Protein 5JDK (pdb70)

InterPro domains:
  IPR048592 Switch activating protein 1, N-terminal domain [PF21438] (33-134)

Organism: Schizosaccharomyces pombe (strain 972 / ATCC 24843) (NCBI:txid284812)

Solvent-accessible surface area: 7375 Å² total; per-residue (Å²): 71,57,81,110,52,61,10,54,4,0,118,22,0,16,184,30,42,134,86,6,78,53,193,106,41,59,123,8,12,45,80,0,12,158,33,0,105,101,100,59,63,9,66,143,34,96,62,82,41,4,85,87,47,5,98,54,8,25,164,64,14,76,82,83,43,78,140,160,124,143,84,91,203,52,66,102,85,37,71,56,20,35,93,12,2,77,48,1,79,58,32,57,42,65,26,122,100,134,116,117,133,170,106,199

Radius of gyration: 14.6 Å; Cα contacts (8 Å, |Δi|>4): 64; chains: 1; bounding box: 43×29×37 Å

GO terms:
  GO:1902985 mitotic pre-replicative complex assembly (P, IMP)
  GO:0000785 chromatin (C, IDA)
  GO:0003677 DNA binding (F, IDA)
  GO:0008301 DNA binding, bending (F, IDA)
  GO:0043110 rDNA spacer replication fork barrier binding (F, IDA)
  GO:0043565 sequence-specific DNA binding (F, IDA)
  GO:0031582 replication fork arrest at rDNA repeats (P, IDA)
  GO:0071170 site-specific DNA replication termination (P, IDA)
  GO:1990837 sequence-specific double-stranded DNA binding (F, IDA)
  GO:0005634 nucleus (C, HDA)
  GO:0031582 replication fork arrest at rDNA repeats (P, IMP)
  GO:0007534 gene conversion at mating-type locus (P, IMP)
  GO:0005515 protein binding (F, IPI)

Secondary structure (DSSP, 8-state):
--HHHHHHHHHHHHHTGGG--TT-HHHHHHHHHHHHHHHH-PPP--HHHHHHHHHHHHHHHHHHHHH--TT----HHHHHHHHHHHHHHHHHHHHHHHHHTT--

Structure (mmCIF, N/CA/C/O backbone):
data_5JDK
#
_entry.id   5JDK
#
_cell.length_a   36.840
_cell.length_b   40.880
_cell.length_c   70.140
_cell.angle_alpha   90.00
_cell.angle_beta   90.00
_cell.angle_gamma   90.00
#
_symmetry.space_group_name_H-M   'P 21 21 21'
#
loop_
_entity.id
_entity.type
_entity.pdbx_description
1 polymer 'Switch-activating protein 1'
2 non-polymer GLYCEROL
3 water water
#
loop_
_atom_site.group_PDB
_atom_site.id
_atom_site.type_symbol
_atom_site.label_atom_id
_atom_site.label_alt_id
_atom_site.label_comp_id
_atom_site.label_asym_id
_atom_site.label_entity_id
_atom_site.label_seq_id
_atom_site.pdbx_PDB_ins_code
_atom_site.Cartn_x
_atom_site.Cartn_y
_atom_site.Cartn_z
_atom_site.occupancy
_atom_site.B_iso_or_equiv
_atom_site.auth_seq_id
_atom_site.auth_comp_id
_atom_site.auth_asym_id
_atom_site.auth_atom_id
_atom_site.pdbx_PDB_model_num
ATOM 1 N N . LEU A 1 32 ? -33.582 0.755 86.478 1.00 22.17 32 LEU A N 1
ATOM 2 C CA . LEU A 1 32 ? -33.553 1.974 85.683 1.00 18.71 32 LEU A CA 1
ATOM 3 C C . LEU A 1 32 ? -34.548 1.876 84.547 1.00 16.39 32 LEU A C 1
ATOM 4 O O . LEU A 1 32 ? -34.695 0.823 83.924 1.00 16.39 32 LEU A O 1
ATOM 20 N N . SER A 1 33 ? -35.227 2.980 84.274 1.00 14.99 33 SER A N 1
ATOM 21 C CA . SER A 1 33 ? -36.037 3.067 83.077 1.00 13.91 33 SER A CA 1
ATOM 22 C C . SER A 1 33 ? -35.131 3.149 81.859 1.00 10.53 33 SER A C 1
ATOM 23 O O . SER A 1 33 ? -33.933 3.418 81.962 1.00 10.57 33 SER A O 1
ATOM 31 N N . LEU A 1 34 ? -35.715 2.906 80.689 1.00 12.11 34 LEU A N 1
ATOM 32 C CA . LEU A 1 34 ? -34.950 3.028 79.457 1.00 11.89 34 LEU A CA 1
ATOM 33 C C . LEU A 1 34 ? -34.388 4.435 79.326 1.00 10.47 34 LEU A C 1
ATOM 34 O O . LEU A 1 34 ? -33.231 4.623 78.930 1.00 11.09 34 LEU A O 1
ATOM 50 N N . GLU A 1 35 ? -35.193 5.438 79.676 1.00 12.09 35 GLU A N 1
ATOM 51 C CA . GLU A 1 35 ? -34.728 6.816 79.606 1.00 11.56 35 GLU A CA 1
ATOM 52 C C . GLU A 1 35 ? -33.534 7.031 80.525 1.00 9.64 35 GLU A C 1
ATOM 53 O O . GLU A 1 35 ? -32.570 7.701 80.146 1.00 10.47 35 GLU A O 1
ATOM 65 N N . GLU A 1 36 ? -33.563 6.457 81.727 1.00 10.65 36 GLU A N 1
ATOM 66 C CA . GLU A 1 36 ? -32.438 6.597 82.647 1.00 10.39 36 GLU A CA 1
ATOM 67 C C . GLU A 1 36 ? -31.206 5.859 82.140 1.00 8.51 36 GLU A C 1
ATOM 68 O O . GLU A 1 36 ? -30.080 6.341 82.307 1.00 8.93 36 GLU A O 1
A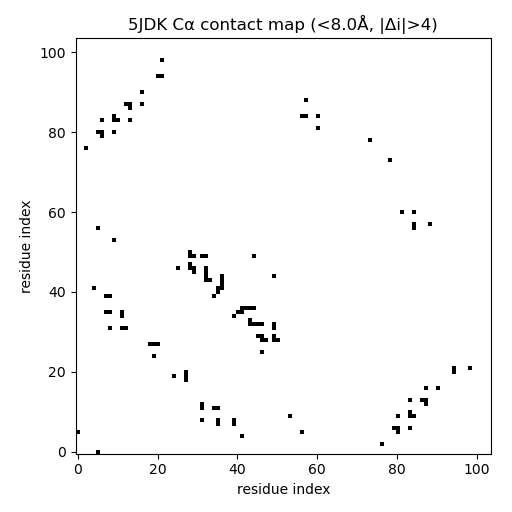TOM 80 N N . LYS A 1 37 ? -31.393 4.687 81.531 1.00 8.66 37 LYS A N 1
ATOM 81 C CA . LYS A 1 37 ? -30.259 3.954 80.977 1.00 7.70 37 LYS A CA 1
ATOM 82 C C . LYS A 1 37 ? -29.581 4.759 79.889 1.00 7.85 37 LYS A C 1
ATOM 83 O O . LYS A 1 37 ? -28.348 4.801 79.809 1.00 7.89 37 LYS A O 1
ATOM 102 N N . ILE A 1 38 ? -30.378 5.395 79.031 1.00 8.68 38 ILE A N 1
ATOM 103 C CA . ILE A 1 38 ? -29.824 6.241 77.986 1.00 9.01 38 ILE A CA 1
ATOM 104 C C . ILE A 1 38 ? -29.105 7.451 78.580 1.00 8.24 38 ILE A C 1
ATOM 105 O O . ILE A 1 38 ? -28.000 7.792 78.155 1.00 9.04 38 ILE A O 1
ATOM 121 N N . LYS A 1 39 ? -29.701 8.122 79.571 1.00 8.41 39 LYS A N 1
ATOM 122 C CA . LYS A 1 39 ? -28.993 9.235 80.203 1.00 8.89 39 LYS A CA 1
ATOM 123 C C . LYS A 1 39 ? -27.658 8.786 80.795 1.00 8.35 39 LYS A C 1
ATOM 124 O O . LYS A 1 39 ? -26.628 9.475 80.648 1.00 8.80 39 LYS A O 1
ATOM 143 N N . LEU A 1 40 ? -27.661 7.636 81.475 1.00 7.55 40 LEU A N 1
ATOM 144 C CA . LEU A 1 40 ? -26.449 7.112 82.087 1.00 7.27 40 LEU A CA 1
ATOM 145 C C . LEU A 1 40 ? -25.394 6.806 81.033 1.00 7.21 40 LEU A C 1
ATOM 146 O O . LEU A 1 40 ? -24.227 7.211 81.170 1.00 7.38 40 LEU A O 1
ATOM 162 N N . MET A 1 41 ? -25.774 6.078 79.971 1.00 6.90 41 MET A N 1
ATOM 163 C CA . MET A 1 41 ? -24.788 5.721 78.958 1.00 6.52 41 MET A CA 1
ATOM 164 C C . MET A 1 41 ? -24.325 6.922 78.144 1.00 6.75 41 MET A C 1
ATOM 165 O O . MET A 1 41 ? -23.177 6.941 77.695 1.00 7.02 41 MET A O 1
ATOM 179 N N . ARG A 1 42 ? -25.175 7.932 77.957 1.00 7.58 42 ARG A N 1
ATOM 180 C CA . ARG A 1 42 ? -24.701 9.170 77.354 1.00 7.28 42 ARG A CA 1
ATOM 181 C C . ARG A 1 42 ? -23.560 9.756 78.169 1.00 7.60 42 ARG A C 1
ATOM 182 O O . ARG A 1 42 ? -22.561 10.216 77.608 1.00 8.12 42 ARG A O 1
ATOM 203 N N . LEU A 1 43 ? -23.700 9.768 79.500 1.00 7.47 43 LEU A N 1
ATOM 204 C CA . LEU A 1 43 ? -22.624 10.288 80.347 1.00 7.71 43 LEU A CA 1
ATOM 205 C C . LEU A 1 43 ? -21.373 9.425 80.278 1.00 6.98 43 LEU A C 1
ATOM 206 O O . LEU A 1 43 ? -20.254 9.943 80.197 1.00 7.32 43 LEU A O 1
ATOM 222 N N . VAL A 1 44 ? -21.541 8.107 80.346 1.00 6.56 44 VAL A N 1
ATOM 223 C CA . VAL A 1 44 ? -20.400 7.201 80.254 1.00 6.18 44 VAL A CA 1
ATOM 224 C C . VAL A 1 44 ? -19.620 7.460 78.969 1.00 6.02 44 VAL A C 1
ATOM 225 O O .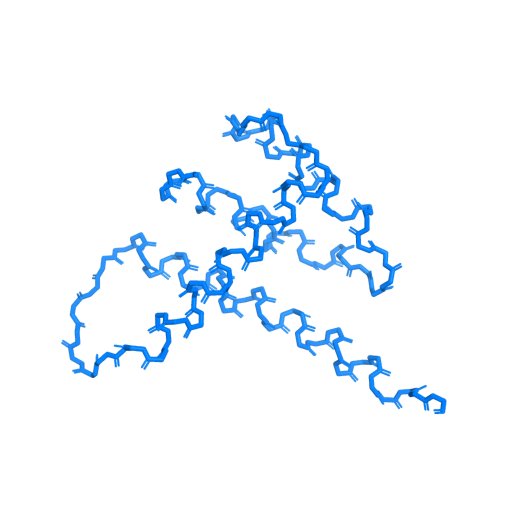 VAL A 1 44 ? -18.391 7.613 78.974 1.00 7.56 44 VAL A O 1
ATOM 238 N N . VAL A 1 45 ? -20.327 7.500 77.842 1.00 6.23 45 VAL A N 1
ATOM 239 C CA . VAL A 1 45 ? -19.667 7.689 76.555 1.00 6.49 45 VAL A CA 1
ATOM 240 C C . VAL A 1 45 ? -19.034 9.074 76.453 1.00 6.58 45 VAL A C 1
ATOM 241 O O . VAL A 1 45 ? -17.919 9.213 75.950 1.00 7.06 45 VAL A O 1
ATOM 254 N N . ARG A 1 46 ? -19.738 10.120 76.897 1.00 6.96 46 ARG A N 1
ATOM 255 C CA . ARG A 1 46 ? -19.176 11.468 76.831 1.00 6.80 46 ARG A CA 1
ATOM 256 C C . ARG A 1 46 ? -17.840 11.547 77.544 1.00 6.53 46 ARG A C 1
ATOM 257 O O . ARG A 1 46 ? -16.936 12.267 77.104 1.00 7.83 46 ARG A O 1
ATOM 278 N N . HIS A 1 47 ? -17.703 10.825 78.654 1.00 7.03 47 HIS A N 1
ATOM 279 C CA . HIS A 1 47 ? -16.507 10.854 79.481 1.00 6.75 47 HIS A CA 1
ATOM 280 C C . HIS A 1 47 ? -15.579 9.673 79.225 1.00 7.29 47 HIS A C 1
ATOM 281 O O . HIS A 1 47 ? -14.683 9.424 80.032 1.00 7.62 47 HIS A O 1
ATOM 295 N N . LYS A 1 48 ? -15.734 8.976 78.100 1.00 6.47 48 LYS A N 1
ATOM 296 C CA . LYS A 1 48 ? -15.069 7.687 77.928 1.00 7.15 48 LYS A CA 1
ATOM 297 C C . LYS A 1 48 ? -13.555 7.806 77.972 1.00 7.89 48 LYS A C 1
ATOM 298 O O . LYS A 1 48 ? -12.877 6.864 78.403 1.00 8.36 48 LYS A O 1
ATOM 317 N N . HIS A 1 49 ? -13.000 8.927 77.521 1.00 8.08 49 HIS A N 1
ATOM 318 C CA . HIS A 1 49 ? -11.553 9.085 77.510 1.00 9.25 49 HIS A CA 1
ATOM 319 C C . HIS A 1 49 ? -10.995 9.359 78.891 1.00 8.83 49 HIS A C 1
ATOM 320 O O . HIS A 1 49 ? -9.770 9.363 79.062 1.00 11.56 49 HIS A O 1
ATOM 333 N N . GLU A 1 50 ? -11.859 9.556 79.877 1.00 8.83 50 GLU A N 1
ATOM 334 C CA . GLU A 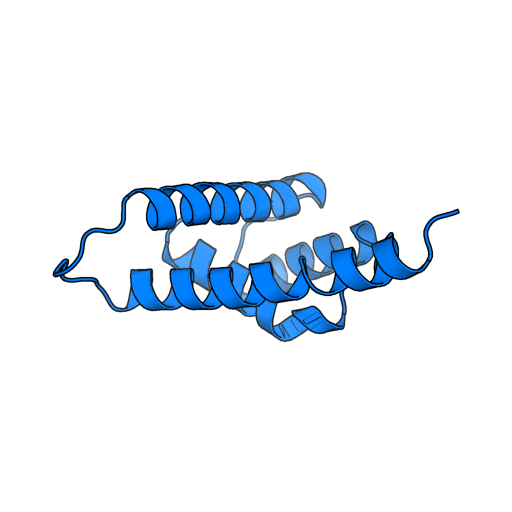1 50 ? -11.422 9.762 81.244 1.00 9.10 50 GLU A CA 1
ATOM 335 C C . GLU A 1 50 ? -11.188 8.465 81.996 1.00 9.67 50 GLU A C 1
ATOM 336 O O . GLU A 1 50 ? -10.510 8.499 83.025 1.00 12.64 50 GLU A O 1
ATOM 348 N N . LEU A 1 51 ? -11.686 7.327 81.504 1.00 8.30 51 LEU A N 1
ATOM 349 C CA . LEU A 1 51 ? -11.389 6.047 82.133 1.00 8.41 51 LEU A CA 1
ATOM 350 C C . LEU A 1 51 ? -9.937 5.669 81.854 1.00 9.11 51 LEU A C 1
ATOM 351 O O . LEU A 1 51 ? -9.494 5.632 80.698 1.00 11.06 51 LEU A O 1
ATOM 367 N N . VAL A 1 52 ? -9.189 5.426 82.921 1.00 9.49 52 VAL A N 1
ATOM 368 C CA . VAL A 1 52 ? -7.789 5.013 82.863 1.00 10.78 52 VAL A CA 1
ATOM 369 C C . VAL A 1 52 ? -7.715 3.580 83.370 1.00 9.60 52 VAL A C 1
ATOM 370 O O . VAL A 1 52 ? -8.306 3.256 84.402 1.00 8.76 52 VAL A O 1
ATOM 383 N N . ASP A 1 53 ? -6.986 2.725 82.658 1.00 9.32 53 ASP A N 1
ATOM 384 C CA . ASP A 1 53 ? -6.864 1.334 83.077 1.00 8.53 53 ASP A CA 1
ATOM 385 C C . ASP A 1 53 ? -6.358 1.262 84.513 1.00 8.76 53 ASP A C 1
ATOM 386 O O . ASP A 1 53 ? -5.419 1.966 84.893 1.00 9.24 53 ASP A O 1
ATOM 395 N N . ARG A 1 54 ? -6.983 0.430 85.337 1.00 8.29 54 ARG A N 1
ATOM 396 C CA . ARG A 1 54 ? -6.652 0.198 86.721 1.00 10.13 54 ARG A CA 1
ATOM 397 C C . ARG A 1 54 ? -7.021 1.372 87.633 1.00 10.16 54 ARG A C 1
ATOM 398 O O . ARG A 1 54 ? -6.585 1.398 88.766 1.00 13.04 54 ARG A O 1
ATOM 419 N N . LYS A 1 55 ? -7.815 2.306 87.103 1.00 9.52 55 LYS A N 1
ATOM 420 C CA . LYS A 1 55 ? -8.337 3.460 87.868 1.00 9.17 55 LYS A CA 1
ATOM 421 C C . LYS A 1 55 ? -9.870 3.549 87.693 1.00 8.61 55 LYS A C 1
ATOM 422 O O . LYS A 1 55 ? -10.469 4.628 87.494 1.00 9.89 55 LYS A O 1
ATOM 441 N N . THR A 1 56 ? -10.518 2.405 87.758 1.00 7.80 56 THR A N 1
ATOM 442 C CA . THR A 1 56 ? -11.931 2.354 87.572 1.00 6.73 56 THR A CA 1
ATOM 443 C C . THR A 1 56 ? -12.720 3.082 88.653 1.00 7.10 56 THR A C 1
ATOM 444 O O . THR A 1 56 ? -13.764 3.672 88.354 1.00 7.32 56 THR A O 1
ATOM 455 N N . SER A 1 57 ? -12.241 3.035 89.898 1.00 6.98 57 SER A N 1
ATOM 456 C CA . SER A 1 57 ? -13.006 3.613 91.001 1.00 7.15 57 SER A CA 1
ATOM 457 C C . SER A 1 57 ? -13.293 5.088 90.756 1.00 6.81 57 SER A C 1
ATOM 458 O O . SER A 1 57 ? -14.440 5.544 90.896 1.00 7.88 57 SER A O 1
ATOM 466 N N . GLU A 1 58 ? -12.267 5.851 90.377 1.00 7.32 58 GLU A N 1
ATOM 467 C CA . GLU A 1 58 ? -12.464 7.283 90.165 1.00 7.81 58 GLU A CA 1
ATOM 468 C C . GLU A 1 58 ? -13.493 7.533 89.070 1.00 6.18 58 GLU A C 1
ATOM 469 O O . GLU A 1 58 ? -14.290 8.485 89.145 1.00 7.25 58 GLU A O 1
ATOM 481 N N . PHE A 1 59 ? -13.471 6.700 88.029 1.00 6.58 59 PHE A N 1
ATOM 482 C CA . PHE A 1 59 ? -14.354 6.887 86.888 1.00 6.40 59 PHE A CA 1
ATOM 483 C C . PHE A 1 59 ? -15.802 6.599 87.261 1.00 5.52 59 PHE A C 1
ATOM 484 O O . PHE A 1 59 ? -16.686 7.440 87.043 1.00 6.01 59 PHE A O 1
ATOM 501 N N . TYR A 1 60 ? -16.075 5.410 87.814 1.00 5.90 60 TYR A N 1
ATOM 502 C CA . TYR A 1 60 ? -17.463 5.086 88.130 1.00 6.04 60 TYR A CA 1
ATOM 503 C C . TYR A 1 60 ? -18.006 5.974 89.239 1.00 5.73 60 TYR A C 1
ATOM 504 O O . TYR A 1 60 ? -19.214 6.262 89.263 1.00 5.91 60 TYR A O 1
ATOM 522 N N . ALA A 1 61 ? -17.145 6.423 90.153 1.00 5.62 61 ALA A N 1
ATOM 523 C CA . ALA A 1 61 ? -17.603 7.373 91.161 1.00 6.31 61 ALA A CA 1
ATOM 524 C C . ALA A 1 61 ? -18.051 8.674 90.513 1.00 5.45 61 ALA A C 1
ATOM 525 O O . ALA A 1 61 ? -19.086 9.251 90.890 1.00 6.48 61 ALA A O 1
ATOM 532 N N . LYS A 1 62 ? -17.261 9.180 89.552 1.00 5.66 62 LYS A N 1
ATOM 533 C CA . LYS A 1 62 ? -17.620 10.408 88.859 1.00 6.00 62 LYS A CA 1
ATOM 534 C C . LYS A 1 62 ? -18.918 10.251 88.081 1.00 5.55 62 LYS A C 1
ATOM 535 O O . LYS A 1 62 ? -19.777 11.145 88.107 1.00 6.25 62 LYS A O 1
ATOM 554 N N . ILE A 1 63 ? -19.074 9.134 87.370 1.00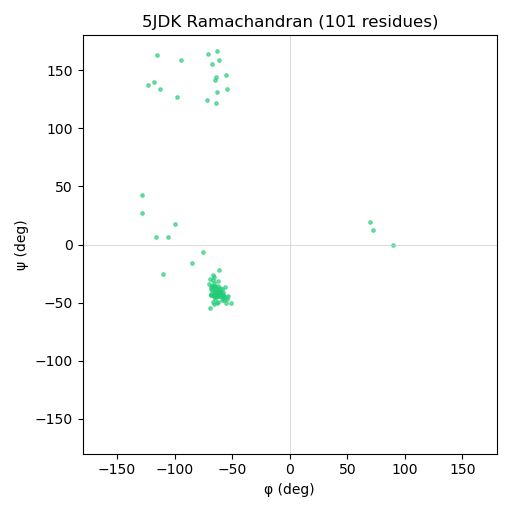 6.29 63 ILE A N 1
ATOM 555 C CA . ILE A 1 63 ? -20.306 8.911 86.622 1.00 5.80 63 ILE A CA 1
ATOM 556 C C . ILE A 1 63 ? -21.502 8.890 87.560 1.00 5.64 63 ILE A C 1
ATOM 557 O O . ILE A 1 63 ? -22.543 9.483 87.266 1.00 6.52 63 ILE A O 1
ATOM 573 N N . ALA A 1 64 ? -21.389 8.194 88.693 1.00 5.80 64 ALA A N 1
ATOM 574 C CA . ALA A 1 64 ? -22.505 8.164 89.629 1.00 6.31 64 ALA A CA 1
ATOM 575 C C . ALA A 1 64 ? -22.853 9.570 90.092 1.00 6.00 64 ALA A C 1
ATOM 576 O O . ALA A 1 64 ? -24.036 9.938 90.201 1.00 6.48 64 ALA A O 1
ATOM 583 N N . ARG A 1 65 ? -21.826 10.369 90.369 1.00 6.18 65 ARG A N 1
ATOM 584 C CA . ARG A 1 65 ? -22.054 11.723 90.860 1.00 6.83 65 ARG A CA 1
ATOM 585 C C . ARG A 1 65 ? -22.714 12.610 89.809 1.00 6.39 65 ARG A C 1
ATOM 586 O O . ARG A 1 65 ? -23.697 13.299 90.102 1.00 6.94 65 ARG A O 1
ATOM 607 N N . ILE A 1 66 ? -22.185 12.630 88.586 1.00 6.23 66 ILE A N 1
ATOM 608 C CA . ILE A 1 66 ? -22.777 13.479 87.554 1.00 6.69 66 ILE A CA 1
ATOM 609 C C . ILE A 1 66 ? -24.169 12.982 87.184 1.00 6.87 66 ILE A C 1
ATOM 610 O O . ILE A 1 66 ? -25.081 13.777 86.929 1.00 7.56 66 ILE A O 1
ATOM 626 N N . GLY A 1 67 ? -24.370 11.669 87.179 1.00 6.25 67 GLY A N 1
ATOM 627 C CA . GLY A 1 67 ? -25.691 11.142 86.893 1.00 7.57 67 GLY A CA 1
ATOM 628 C C . GLY A 1 67 ? -26.718 11.597 87.911 1.00 6.53 67 GLY A C 1
ATOM 629 O O . GLY A 1 67 ? -27.838 11.976 87.550 1.00 8.05 67 GLY A O 1
ATOM 633 N N . TYR A 1 68 ? -26.351 11.572 89.196 1.00 6.65 68 TYR A N 1
ATOM 634 C CA . TYR A 1 68 ? -27.225 12.107 90.236 1.00 6.86 68 TYR A CA 1
ATOM 635 C C . TYR A 1 68 ? -27.405 13.620 90.086 1.00 6.50 68 TYR A C 1
ATOM 636 O O . TYR A 1 68 ? -28.532 14.128 90.070 1.00 7.36 68 TYR A O 1
ATOM 654 N N . GLU A 1 69 ? -26.300 14.355 89.982 1.00 6.79 69 GLU A N 1
ATOM 655 C CA . GLU A 1 69 ? -26.363 15.811 90.050 1.00 7.66 69 GLU A CA 1
ATOM 656 C C . GLU A 1 69 ? -27.069 16.415 88.842 1.00 7.81 69 GLU A C 1
ATOM 657 O O . GLU A 1 69 ? -27.807 17.399 88.981 1.00 9.09 69 GLU A O 1
ATOM 669 N N . ASP A 1 70 ? -26.873 15.837 87.659 1.00 7.46 70 ASP A N 1
ATOM 670 C CA . ASP A 1 70 ? -27.343 16.429 86.409 1.00 8.48 70 ASP A CA 1
ATOM 671 C C . ASP A 1 70 ? -28.486 15.679 85.749 1.00 9.10 70 ASP A C 1
ATOM 672 O O . ASP A 1 70 ? -29.245 16.290 84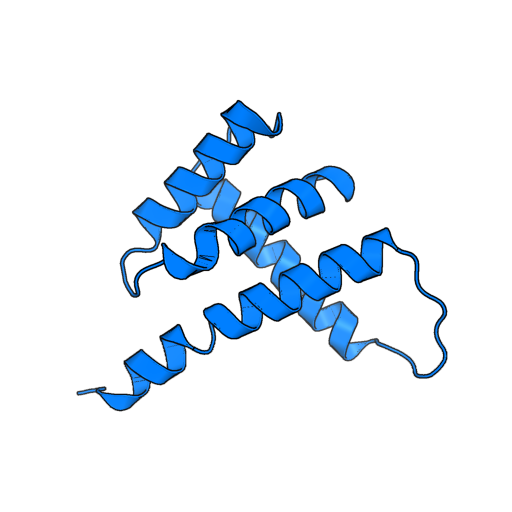.991 1.00 12.48 70 ASP A O 1
ATOM 681 N N . GLU A 1 71 ? -28.636 14.385 85.980 1.00 9.98 71 GLU A N 1
ATOM 682 C CA . GLU A 1 71 ? -29.661 13.634 85.263 1.00 11.01 71 GLU A CA 1
ATOM 683 C C . GLU A 1 71 ? -30.725 13.076 86.188 1.00 10.65 71 GLU A C 1
ATOM 684 O O . GLU A 1 71 ? -31.615 12.343 85.729 1.00 13.91 71 GLU A O 1
ATOM 696 N N . GLY A 1 72 ? -30.689 13.426 87.464 1.00 10.17 72 GLY A N 1
ATOM 697 C CA . GLY A 1 72 ? -31.747 12.990 88.343 1.00 11.66 72 GLY A CA 1
ATOM 698 C C . GLY A 1 72 ? -31.742 11.512 88.634 1.00 10.56 72 GLY A C 1
ATOM 699 O O . GLY A 1 72 ? -32.767 10.971 89.066 1.00 12.29 72 GLY A O 1
ATOM 703 N N . LEU A 1 73 ? -30.625 10.830 88.414 1.00 8.84 73 LEU A N 1
ATOM 704 C CA . LEU A 1 73 ? -30.550 9.448 88.847 1.00 9.77 73 LEU A CA 1
ATOM 705 C C . LEU A 1 73 ? -30.562 9.412 90.370 1.00 9.52 73 LEU A C 1
ATOM 706 O O . LEU A 1 73 ? -30.219 10.391 91.033 1.00 9.26 73 LEU A O 1
ATOM 722 N N . ALA A 1 74 ? -31.007 8.287 90.928 1.00 10.37 74 ALA A N 1
ATOM 723 C CA . ALA A 1 74 ? -30.903 8.083 92.365 1.00 10.53 74 ALA A CA 1
ATOM 724 C C . ALA A 1 74 ? -29.437 8.102 92.791 1.00 9.09 74 ALA A C 1
ATOM 725 O O . ALA A 1 74 ? -28.530 7.867 91.993 1.00 10.84 74 ALA A O 1
ATOM 732 N N . ILE A 1 75 ? -29.209 8.368 94.079 1.00 9.44 75 ILE A N 1
ATOM 733 C CA . ILE A 1 75 ? -27.872 8.223 94.634 1.00 10.16 75 ILE A CA 1
ATOM 734 C C . ILE A 1 75 ? -27.491 6.757 94.544 1.00 10.35 75 ILE A C 1
ATOM 735 O O . ILE A 1 75 ? -28.191 5.889 95.085 1.00 12.62 75 ILE A O 1
ATOM 751 N N . HIS A 1 76 ? -26.388 6.473 93.863 1.00 9.29 76 HIS A N 1
ATOM 752 C CA . HIS A 1 76 ? -25.836 5.136 93.751 1.00 9.14 76 HIS A CA 1
ATOM 753 C C . HIS A 1 76 ? -24.455 5.137 94.388 1.00 8.01 76 HIS A C 1
ATOM 754 O O . HIS A 1 76 ? -23.690 6.091 94.197 1.00 9.01 76 HIS A O 1
ATOM 768 N N . THR A 1 77 ? -24.117 4.073 95.118 1.00 7.51 77 THR A N 1
ATOM 769 C CA . THR A 1 77 ? -22.720 3.848 95.431 1.00 8.13 77 THR A CA 1
ATOM 770 C C . THR A 1 77 ? -21.936 3.617 94.136 1.00 7.38 77 THR A C 1
ATOM 771 O O . THR A 1 77 ? -22.495 3.392 93.055 1.00 8.10 77 THR A O 1
ATOM 782 N N . GLU A 1 78 ? -20.613 3.675 94.251 1.00 7.72 78 GLU A N 1
ATOM 783 C CA . GLU A 1 78 ? -19.769 3.318 93.117 1.00 8.80 78 GLU A CA 1
ATOM 784 C C . GLU A 1 78 ? -20.163 1.957 92.549 1.00 8.89 78 GLU A C 1
ATOM 785 O O . GLU A 1 78 ? -20.346 1.793 91.335 1.00 8.48 78 GLU A O 1
ATOM 797 N N . SER A 1 79 ? -20.280 0.961 93.419 1.00 9.01 79 SER A N 1
ATOM 798 C CA . SER A 1 79 ? -20.568 -0.391 92.963 1.00 9.30 79 SER A CA 1
ATOM 799 C C . SER A 1 79 ? -21.942 -0.483 92.323 1.00 7.76 79 SER A C 1
ATOM 800 O O . SER A 1 79 ? -22.113 -1.170 91.310 1.00 7.96 79 SER A O 1
ATOM 808 N N . ALA A 1 80 ? -22.937 0.196 92.894 1.00 7.87 80 ALA A N 1
ATOM 809 C CA . ALA A 1 80 ? -24.270 0.132 92.311 1.00 7.45 80 ALA A CA 1
ATOM 810 C C . ALA A 1 80 ? -24.293 0.776 90.929 1.00 6.88 80 ALA A C 1
ATOM 811 O O . ALA A 1 80 ? -24.950 0.267 90.009 1.00 8.01 80 ALA A O 1
ATOM 818 N N . CYS A 1 81 ? -23.594 1.898 90.760 1.00 7.05 81 CYS A N 1
ATOM 819 C CA . CYS A 1 81 ? -23.538 2.540 89.452 1.00 7.09 81 CYS A CA 1
ATOM 820 C C . CYS A 1 81 ? -22.861 1.628 88.436 1.00 7.43 81 CYS A C 1
ATOM 821 O O . CYS A 1 81 ? -23.382 1.382 87.334 1.00 7.60 81 CYS A O 1
ATOM 829 N N . ARG A 1 82 ? -21.691 1.112 88.797 1.00 7.15 82 ARG A N 1
ATOM 830 C CA . ARG A 1 82 ? -20.983 0.219 87.899 1.00 7.78 82 ARG A CA 1
ATOM 831 C C . ARG A 1 82 ? -21.830 -1.003 87.562 1.00 7.21 82 ARG A C 1
ATOM 832 O O . ARG A 1 82 ? -21.846 -1.457 86.415 1.00 6.97 82 ARG A O 1
ATOM 853 N N . ASN A 1 83 ? -22.578 -1.528 88.533 1.00 6.90 83 ASN A N 1
ATOM 854 C C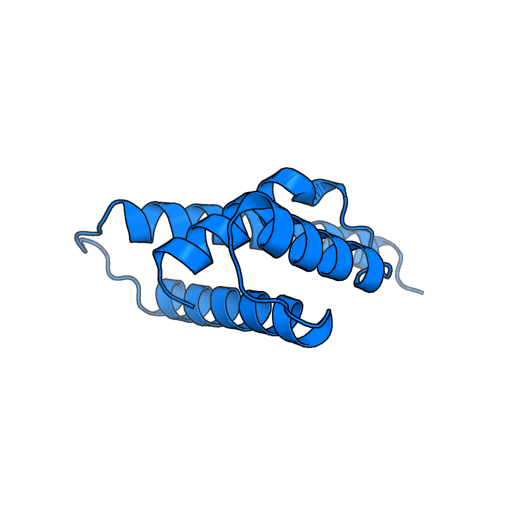A . ASN A 1 83 ? -23.418 -2.696 88.275 1.00 7.28 83 ASN A CA 1
ATOM 855 C C . ASN A 1 83 ? -24.518 -2.376 87.271 1.00 6.79 83 ASN A C 1
ATOM 856 O O . ASN A 1 83 ? -24.889 -3.236 86.458 1.00 7.11 83 ASN A O 1
ATOM 867 N N . GLN A 1 84 ? -25.077 -1.158 87.319 1.00 6.92 84 GLN A N 1
ATOM 868 C CA . GLN A 1 84 ? -26.063 -0.775 86.307 1.00 6.83 84 GLN A CA 1
ATOM 869 C C . GLN A 1 84 ? -25.453 -0.813 84.915 1.00 6.20 84 GLN A C 1
ATOM 870 O O . GLN A 1 84 ? -26.088 -1.272 83.956 1.00 7.18 84 GLN A O 1
ATOM 884 N N . ILE A 1 85 ? -24.220 -0.315 84.782 1.00 6.23 85 ILE A N 1
ATOM 885 C CA . ILE A 1 85 ? -23.558 -0.317 83.479 1.00 5.95 85 ILE A CA 1
ATOM 886 C C . ILE A 1 85 ? -23.228 -1.746 83.046 1.00 5.75 85 ILE A C 1
ATOM 887 O O . ILE A 1 85 ? -23.409 -2.118 81.881 1.00 6.35 85 ILE A O 1
ATOM 903 N N . ILE A 1 86 ? -22.736 -2.569 83.978 1.00 5.82 86 ILE A N 1
ATOM 904 C CA . ILE A 1 86 ? -22.478 -3.979 83.689 1.00 5.93 86 ILE A CA 1
ATOM 905 C C . ILE A 1 86 ? -23.724 -4.645 83.140 1.00 6.35 86 ILE A C 1
ATOM 906 O O . ILE A 1 86 ? -23.671 -5.383 82.146 1.00 6.80 86 ILE A O 1
ATOM 922 N N . SER A 1 87 ? -24.861 -4.409 83.792 1.00 6.77 87 SER A N 1
ATOM 923 C CA . SER A 1 87 ? -26.109 -5.017 83.350 1.00 7.28 87 SER A CA 1
ATOM 924 C C . SER A 1 87 ? -26.541 -4.500 81.982 1.00 6.13 87 SER A C 1
ATOM 925 O O . SER A 1 87 ? -26.968 -5.287 81.127 1.00 7.07 87 SER A O 1
ATOM 933 N N . ILE A 1 88 ? -26.444 -3.187 81.754 1.00 6.03 88 ILE A N 1
ATOM 934 C CA . ILE A 1 88 ? -26.760 -2.640 80.439 1.00 6.43 88 ILE A CA 1
ATOM 935 C C . ILE A 1 88 ? -25.926 -3.331 79.364 1.00 5.60 88 ILE A C 1
ATOM 936 O O . ILE A 1 88 ? -26.429 -3.671 78.282 1.00 6.15 88 ILE A O 1
ATOM 952 N N . MET A 1 89 ? -24.630 -3.497 79.619 1.00 5.67 89 MET A N 1
ATOM 953 C CA . MET A 1 89 ? -23.760 -4.106 78.618 1.00 6.23 89 MET A CA 1
ATOM 954 C C . MET A 1 89 ? -24.035 -5.596 78.432 1.00 6.12 89 MET A C 1
ATOM 955 O O . MET A 1 89 ? -23.907 -6.111 77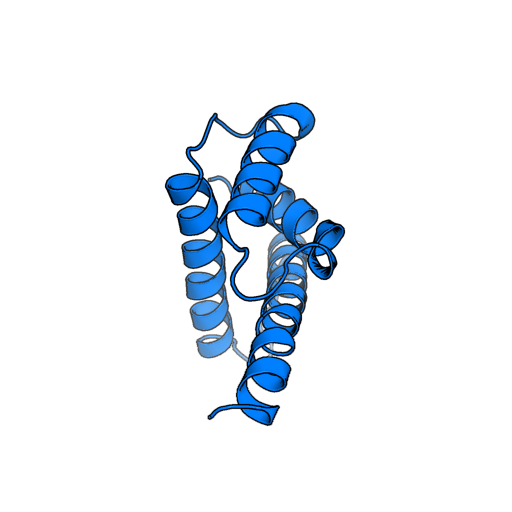.312 1.00 7.44 89 MET A O 1
ATOM 969 N N . ARG A 1 90 ? -24.407 -6.303 79.498 1.00 6.44 90 ARG A N 1
ATOM 970 C CA . ARG A 1 90 ? -24.773 -7.703 79.357 1.00 7.39 90 ARG A CA 1
ATOM 971 C C . ARG A 1 90 ? -26.033 -7.843 78.517 1.00 6.50 90 ARG A C 1
ATOM 972 O O . ARG A 1 90 ? -26.104 -8.691 77.610 1.00 7.57 90 ARG A O 1
ATOM 993 N N . VAL A 1 91 ? -27.030 -6.997 78.787 1.00 6.56 91 VAL A N 1
ATOM 994 C CA . VAL A 1 91 ? -28.240 -7.005 77.977 1.00 6.47 91 VAL A CA 1
ATOM 995 C C . VAL A 1 91 ? -27.912 -6.640 76.539 1.00 7.00 91 VAL A C 1
ATOM 996 O O . VAL A 1 91 ? -28.457 -7.233 75.605 1.00 6.79 91 VAL A O 1
ATOM 1009 N N . TYR A 1 92 ? -26.986 -5.703 76.333 1.00 6.30 92 TYR A N 1
ATOM 1010 C CA . TYR A 1 92 ? -26.564 -5.364 74.980 1.00 6.73 92 TYR A CA 1
ATOM 1011 C C . TYR A 1 92 ? -26.010 -6.579 74.246 1.00 6.13 92 TYR A C 1
ATOM 1012 O O . TYR A 1 92 ? -26.356 -6.827 73.083 1.00 7.07 92 TYR A O 1
ATOM 1030 N N . GLU A 1 93 ? -25.141 -7.353 74.901 1.00 7.12 93 GLU A N 1
ATOM 1031 C CA . GLU A 1 93 ? -24.611 -8.543 74.241 1.00 7.64 93 GLU A CA 1
ATOM 1032 C C . GLU A 1 93 ? -25.718 -9.538 73.922 1.00 7.85 93 GLU A C 1
ATOM 1033 O O . GLU A 1 93 ? -25.686 -10.205 72.881 1.00 8.31 93 GLU A O 1
ATOM 1045 N N . GLN A 1 94 ? -26.714 -9.645 74.795 1.00 7.52 94 GLN A N 1
ATOM 1046 C CA . GLN A 1 94 ? -27.858 -10.504 74.491 1.00 7.64 94 GLN A CA 1
ATOM 1047 C C . GLN A 1 94 ? -28.643 -9.985 73.289 1.00 6.71 94 GLN A C 1
ATOM 1048 O O . GLN A 1 94 ? -29.063 -10.768 72.417 1.00 7.87 94 GLN A O 1
ATOM 1062 N N . ARG A 1 95 ? -28.841 -8.669 73.219 1.00 6.40 95 ARG A N 1
ATOM 1063 C CA . ARG A 1 95 ? -29.505 -8.079 72.067 1.00 6.72 95 ARG A CA 1
ATOM 1064 C C . ARG A 1 95 ? -28.727 -8.358 70.792 1.00 6.66 95 ARG A C 1
ATOM 1065 O O . ARG A 1 95 ? -29.317 -8.696 69.763 1.00 8.00 95 ARG A O 1
ATOM 1086 N N . LEU A 1 96 ? -27.399 -8.251 70.828 1.00 7.44 96 LEU A N 1
ATOM 1087 C CA . LEU A 1 96 ? -26.614 -8.553 69.635 1.00 8.73 96 LEU A CA 1
ATOM 1088 C C . LEU A 1 96 ? -26.800 -10.004 69.231 1.00 9.05 96 LEU A C 1
ATOM 1089 O O . LEU A 1 96 ? -26.937 -10.319 68.039 1.00 10.19 96 LEU A O 1
ATOM 1105 N N . ALA A 1 97 ? -26.800 -10.907 70.210 1.00 8.73 97 ALA A N 1
ATOM 1106 C CA . ALA A 1 97 ? -26.925 -12.325 69.906 1.00 9.99 97 ALA A CA 1
ATOM 1107 C C . ALA A 1 97 ? -28.294 -12.658 69.339 1.00 9.80 97 ALA A C 1
ATOM 1108 O O . ALA A 1 97 ? -28.435 -13.644 68.606 1.00 12.44 97 ALA A O 1
ATOM 1115 N N . HIS A 1 98 ? -29.312 -11.875 69.671 1.00 9.23 98 HIS A N 1
ATOM 1116 C CA . HIS A 1 98 ? -30.662 -12.197 69.253 1.00 10.78 98 HIS A CA 1
ATOM 1117 C C . HIS A 1 98 ? -31.170 -11.307 68.129 1.00 9.50 98 HIS A C 1
ATOM 1118 O O . HIS A 1 98 ? -32.326 -11.465 67.713 1.00 12.45 98 HIS A O 1
ATOM 1132 N N . ARG A 1 99 ? -30.317 -10.443 67.575 1.00 8.91 99 ARG A N 1
ATOM 1133 C CA . ARG A 1 99 ? -30.708 -9.619 66.438 1.00 9.53 99 ARG A CA 1
ATOM 1134 C C . ARG A 1 99 ? -31.212 -10.503 65.317 1.00 8.51 99 ARG A C 1
ATOM 1135 O O . ARG A 1 99 ? -30.694 -11.597 65.091 1.00 10.91 99 ARG A O 1
ATOM 1156 N N . GLN A 1 100 ? -32.186 -9.994 64.576 1.00 8.79 100 GLN A N 1
ATOM 1157 C CA . GLN A 1 100 ? -32.675 -10.679 63.403 1.00 9.16 100 GLN A CA 1
ATOM 1158 C C . GLN A 1 100 ? -32.551 -9.778 62.188 1.00 8.79 100 GLN A C 1
ATOM 1159 O O . GLN A 1 100 ? -32.891 -8.594 62.261 1.00 10.42 100 GLN A O 1
ATOM 1173 N N . PRO A 1 101 ? -32.104 -10.297 61.053 1.00 8.06 101 PRO A N 1
ATOM 1174 C CA . PRO A 1 101 ? -32.061 -9.484 59.838 1.00 7.91 101 PRO A CA 1
ATOM 1175 C C . PRO A 1 101 ? -33.493 -9.094 59.471 1.00 7.53 101 PRO A C 1
ATOM 1176 O O . PRO A 1 101 ? -34.371 -9.955 59.427 1.00 9.45 101 PRO A O 1
ATOM 1187 N N . GLY A 1 102 ? -33.719 -7.809 59.206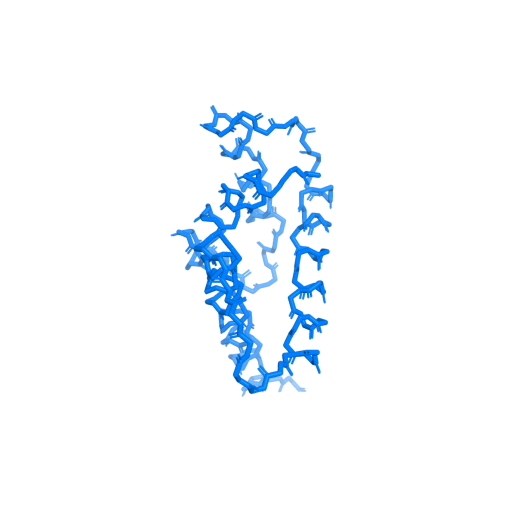 1.00 8.05 102 GLY A N 1
ATOM 1188 C CA . GLY A 1 102 ? -35.037 -7.336 58.838 1.00 8.18 102 GLY A CA 1
ATOM 1189 C C . GLY A 1 102 ? -35.942 -6.892 59.979 1.00 8.67 102 GLY A C 1
ATOM 1190 O O . GLY A 1 102 ? -37.033 -6.450 59.731 1.00 10.77 102 GLY A O 1
ATOM 1194 N N . MET A 1 103 ? -35.456 -6.973 61.215 1.00 9.64 103 MET A N 1
ATOM 1195 C CA . MET A 1 103 ? -36.220 -6.464 62.340 1.00 11.18 103 MET A CA 1
ATOM 1196 C C . MET A 1 103 ? -36.436 -4.953 62.261 1.00 9.50 103 MET A C 1
ATOM 1197 O O . MET A 1 103 ? -35.580 -4.220 61.785 1.00 10.65 103 MET A O 1
ATOM 1211 N N . LYS A 1 104 ? -37.588 -4.487 62.696 1.00 13.25 104 LYS A N 1
ATOM 1212 C CA . LYS A 1 104 ? -37.831 -3.050 62.778 1.00 13.25 104 LYS A CA 1
ATOM 1213 C C . LYS A 1 104 ? -37.590 -2.589 64.208 1.00 15.22 104 LYS A C 1
ATOM 1214 O O . LYS A 1 104 ? -38.180 -3.142 65.141 1.00 17.87 104 LYS A O 1
ATOM 1233 N N . THR A 1 105 ? -36.746 -1.566 64.380 1.00 10.28 105 THR A N 1
ATOM 1234 C CA . THR A 1 105 ? -36.341 -1.093 65.694 1.00 10.23 105 THR A CA 1
ATOM 1235 C C . THR A 1 105 ? -36.831 0.330 65.942 1.00 8.32 105 THR A C 1
ATOM 1236 O O . THR A 1 105 ? -37.191 1.062 65.017 1.00 10.60 105 THR A O 1
ATOM 1247 N N . THR A 1 106 ? -36.815 0.721 67.213 1.00 8.68 106 THR A N 1
ATOM 1248 C CA . THR A 1 106 ? -37.206 2.041 67.696 1.00 8.56 106 THR A CA 1
ATOM 1249 C C . THR A 1 106 ? -35.998 2.958 67.830 1.00 8.06 106 THR A C 1
ATOM 1250 O O . THR A 1 106 ? -34.855 2.501 67.949 1.00 8.65 106 THR A O 1
ATOM 1261 N N . PRO A 1 107 ? -36.218 4.278 67.842 1.00 9.17 107 PRO A N 1
ATOM 1262 C CA . PRO A 1 107 ? -35.069 5.183 67.975 1.00 9.19 107 PRO A CA 1
ATOM 1263 C C . PRO A 1 107 ? -34.387 5.069 69.320 1.00 8.33 107 PRO A C 1
ATOM 1264 O O . PRO A 1 107 ? -33.167 5.238 69.398 1.00 8.94 107 PRO A O 1
ATOM 1275 N N . GLU A 1 108 ? -35.136 4.795 70.385 1.00 9.16 108 GLU A N 1
ATOM 1276 C CA . GLU A 1 108 ? -34.523 4.688 71.699 1.00 9.86 108 GLU A CA 1
ATOM 1277 C C . GLU A 1 108 ? -33.629 3.460 71.788 1.00 8.92 108 GLU A C 1
ATOM 1278 O O . GLU A 1 108 ? -32.508 3.529 72.315 1.00 9.14 108 GLU A O 1
ATOM 1290 N N . GLU A 1 109 ? -34.093 2.323 71.267 1.00 8.46 109 GLU A N 1
ATOM 1291 C CA . GLU A 1 109 ? -33.246 1.148 71.333 1.00 8.46 109 GLU A CA 1
ATOM 1292 C C . GLU A 1 109 ? -32.023 1.324 70.446 1.00 7.97 109 GLU A C 1
ATOM 1293 O O . GLU A 1 109 ? -30.917 0.911 70.816 1.00 8.66 109 GLU A O 1
ATOM 1305 N N . ASP A 1 110 ? -32.185 1.995 69.304 1.00 8.01 110 ASP A N 1
ATOM 1306 C CA . ASP A 1 110 ? -31.026 2.264 68.465 1.00 8.73 110 ASP A CA 1
ATOM 1307 C C . ASP A 1 110 ? -30.007 3.152 69.182 1.00 8.80 110 ASP A C 1
ATOM 1308 O O . ASP A 1 110 ? -28.790 2.920 69.077 1.00 9.37 110 ASP A O 1
ATOM 1317 N N . GLU A 1 111 ? -30.474 4.185 69.897 1.00 8.21 111 GLU A N 1
ATOM 1318 C CA . GLU A 1 111 ? -29.537 5.056 70.606 1.00 8.87 111 GLU A CA 1
ATOM 1319 C C . GLU A 1 111 ? -28.810 4.293 71.699 1.00 7.18 111 GLU A C 1
ATOM 1320 O O . GLU A 1 111 ? -27.581 4.396 71.836 1.00 8.06 111 GLU A O 1
ATOM 1332 N N . LEU A 1 112 ? -29.543 3.527 72.510 1.00 7.26 112 LEU A N 1
ATOM 1333 C CA . LEU A 1 112 ? -28.857 2.802 73.573 1.00 7.10 112 LEU A CA 1
ATOM 1334 C C . LEU A 1 112 ? -27.863 1.804 72.991 1.00 6.91 112 LEU A C 1
ATOM 1335 O O . LEU A 1 112 ? -26.737 1.676 73.484 1.00 7.27 112 LEU A O 1
ATOM 1351 N N . ASP A 1 113 ? -28.250 1.102 71.932 1.00 7.31 113 ASP A N 1
ATOM 1352 C CA . ASP A 1 113 ? -27.327 0.164 71.311 1.00 6.96 113 ASP A CA 1
ATOM 1353 C C . ASP A 1 113 ? -26.079 0.882 70.801 1.00 6.73 113 ASP A C 1
ATOM 1354 O O . ASP A 1 113 ? -24.966 0.348 70.911 1.00 7.44 113 ASP A O 1
ATOM 1363 N N . GLN A 1 114 ? -26.244 2.067 70.195 1.00 7.08 114 GLN A N 1
ATOM 1364 C CA . GLN A 1 114 ? -25.088 2.795 69.672 1.00 8.26 114 GLN A CA 1
ATOM 1365 C C . GLN A 1 114 ? -24.159 3.230 70.795 1.00 6.99 114 GLN A C 1
ATOM 1366 O O . GLN A 1 114 ? -22.925 3.131 70.675 1.00 7.60 114 GLN A O 1
ATOM 1380 N N . LEU A 1 115 ? -24.729 3.711 71.897 1.00 6.73 115 LEU A N 1
ATOM 1381 C CA . LEU A 1 115 ? -23.917 4.071 73.052 1.00 7.55 115 LEU A CA 1
ATOM 1382 C C . LEU A 1 115 ? -23.168 2.861 73.592 1.00 6.22 115 LEU A C 1
ATOM 1383 O O . LEU A 1 115 ? -21.982 2.956 73.932 1.00 6.53 115 LEU A O 1
ATOM 1399 N N . CYS A 1 116 ? -23.848 1.722 73.677 1.00 6.64 116 CYS A N 1
ATOM 1400 C CA . CYS A 1 116 ? -23.202 0.508 74.137 1.00 5.97 116 CYS A CA 1
ATOM 1401 C C . CYS A 1 116 ? -22.078 0.081 73.196 1.00 6.42 116 CYS A C 1
ATOM 1402 O O . CYS A 1 116 ? -21.015 -0.352 73.649 1.00 7.03 116 CYS A O 1
ATOM 1410 N N . ASP A 1 117 ? -22.290 0.176 71.886 1.00 7.03 117 ASP A N 1
ATOM 1411 C CA . ASP A 1 117 ? -21.228 -0.155 70.942 1.00 7.41 117 ASP A CA 1
ATOM 1412 C C . ASP A 1 117 ? -20.000 0.716 71.187 1.00 7.15 117 ASP A C 1
ATOM 1413 O O . ASP A 1 117 ? -18.858 0.227 71.186 1.00 7.49 117 ASP A O 1
ATOM 1422 N N . GLU A 1 118 ? -20.217 2.014 71.415 1.00 6.85 118 GLU A N 1
ATOM 1423 C CA . GLU A 1 118 ? -19.095 2.923 71.618 1.00 6.79 118 GLU A CA 1
ATOM 1424 C C . GLU A 1 118 ? -18.374 2.622 72.931 1.00 6.16 118 GLU A C 1
ATOM 1425 O O . GLU A 1 118 ? -17.136 2.661 73.003 1.00 7.10 118 GLU A O 1
ATOM 1437 N N . TRP A 1 119 ? -19.124 2.291 73.979 1.00 6.27 119 TRP A N 1
ATOM 1438 C CA . TRP A 1 119 ? -18.499 1.943 75.252 1.00 6.44 119 TRP A CA 1
ATOM 1439 C C . TRP A 1 119 ? -17.742 0.623 75.162 1.00 6.41 119 TRP A C 1
ATOM 1440 O O . TRP A 1 119 ? -16.606 0.513 75.656 1.00 7.20 119 TRP A O 1
ATOM 1461 N N . LYS A 1 120 ? -18.344 -0.379 74.518 1.00 6.62 120 LYS A N 1
ATOM 1462 C CA . LYS A 1 120 ? -17.663 -1.641 74.268 1.00 6.50 120 LYS A CA 1
ATOM 1463 C C . LYS A 1 120 ? -16.328 -1.413 73.569 1.00 6.69 120 LYS A C 1
ATOM 1464 O O . LYS A 1 120 ? -15.310 -2.041 73.914 1.00 6.95 120 LYS A O 1
ATOM 1483 N N . ALA A 1 121 ? -16.324 -0.536 72.564 1.00 6.67 121 ALA A N 1
ATOM 1484 C CA . ALA A 1 121 ? -15.095 -0.241 71.834 1.00 7.45 121 ALA A CA 1
ATOM 1485 C C . ALA A 1 121 ? -14.047 0.403 72.733 1.00 6.42 121 ALA A C 1
ATOM 1486 O O . ALA A 1 121 ? -12.855 0.098 72.619 1.00 7.59 121 ALA A O 1
ATOM 1493 N N . ARG A 1 122 ? -14.462 1.289 73.645 1.00 6.74 122 ARG A N 1
ATOM 1494 C CA . ARG A 1 122 ? -13.493 1.894 74.562 1.00 7.34 122 ARG A CA 1
ATOM 1495 C C . ARG A 1 122 ? -12.900 0.856 75.513 1.00 6.38 122 ARG A C 1
ATOM 1496 O O . ARG A 1 122 ? -11.677 0.830 75.740 1.00 6.96 122 ARG A O 1
ATOM 1517 N N . LEU A 1 123 ? -13.742 -0.016 76.076 1.00 6.43 123 LEU A N 1
ATOM 1518 C CA . LEU A 1 123 ? -13.225 -1.045 76.969 1.00 6.91 123 LEU A CA 1
ATOM 1519 C C . LEU A 1 123 ? -12.253 -1.959 76.234 1.00 6.59 123 LEU A C 1
ATOM 1520 O O . LEU A 1 123 ? -11.206 -2.333 76.776 1.00 7.44 123 LEU A O 1
ATOM 1536 N N . SER A 1 124 ? -12.577 -2.309 74.986 1.00 6.91 124 SER A N 1
ATOM 1537 C CA A SER A 1 124 ? -11.700 -3.171 74.195 0.46 7.97 124 SER A CA 1
ATOM 1538 C CA B SER A 1 124 ? -11.698 -3.173 74.200 0.27 8.07 124 SER A CA 1
ATOM 1539 C CA C SER A 1 124 ? -11.697 -3.176 74.205 0.26 8.00 124 SER A CA 1
ATOM 1540 C C . SER A 1 124 ? -10.378 -2.482 73.889 1.00 6.58 124 SER A C 1
ATOM 1541 O O . SER A 1 124 ? -9.322 -3.114 73.902 1.00 7.48 124 SER A O 1
ATOM 1559 N N . GLU A 1 125 ? -10.421 -1.188 73.593 1.00 7.22 125 GLU A N 1
ATOM 1560 C CA . GLU A 1 125 ? -9.196 -0.439 73.352 1.00 6.78 125 GLU A CA 1
ATOM 1561 C C . GLU A 1 125 ? -8.283 -0.503 74.570 1.00 6.91 125 GLU A C 1
ATOM 1562 O O . GLU A 1 125 ? -7.079 -0.751 74.453 1.00 7.21 125 GLU A O 1
ATOM 1574 N N . LEU A 1 126 ? -8.841 -0.260 75.758 1.00 6.80 126 LEU A N 1
ATOM 1575 C CA . LEU A 1 126 ? -8.038 -0.336 76.976 1.00 7.24 126 LEU A CA 1
ATOM 1576 C C . LEU A 1 126 ? -7.467 -1.735 77.159 1.00 6.67 126 LEU A C 1
ATOM 1577 O O . LEU A 1 126 ? -6.303 -1.886 77.533 1.00 7.57 126 LEU A O 1
ATOM 1593 N N . GLN A 1 127 ? -8.271 -2.770 76.902 1.00 6.48 127 GLN A N 1
ATOM 1594 C CA . GLN A 1 127 ? -7.788 -4.141 77.021 1.00 6.88 127 GLN A CA 1
ATOM 1595 C C . GLN A 1 127 ? -6.635 -4.391 76.063 1.00 7.27 127 GLN A C 1
ATOM 1596 O O . GLN A 1 127 ? -5.633 -5.016 76.438 1.00 7.67 127 GLN A O 1
ATOM 1610 N N . GLN A 1 128 ? -6.765 -3.927 74.818 1.00 7.52 128 GLN A N 1
ATOM 1611 C CA . GLN A 1 128 ? -5.713 -4.152 73.834 1.00 8.18 128 GLN A CA 1
ATOM 1612 C C . GLN A 1 128 ? -4.415 -3.500 74.276 1.00 7.92 128 GLN A C 1
ATOM 1613 O O . GLN A 1 128 ? -3.338 -4.108 74.191 1.00 8.85 128 GLN A O 1
ATOM 1627 N N . TYR A 1 129 ? -4.495 -2.270 74.780 1.00 7.60 129 TYR A N 1
ATOM 1628 C CA . TYR A 1 129 ? -3.282 -1.609 75.244 1.00 8.46 129 TYR A CA 1
ATOM 1629 C C . TYR A 1 129 ? -2.656 -2.349 76.412 1.00 8.77 129 TYR A C 1
ATOM 1630 O O . TYR A 1 129 ? -1.430 -2.476 76.474 1.00 9.76 129 TYR A O 1
ATOM 1648 N N . ARG A 1 130 ? -3.468 -2.848 77.355 1.00 8.08 130 ARG A N 1
ATOM 1649 C CA . ARG A 1 130 ? -2.874 -3.606 78.454 1.00 8.22 130 ARG A CA 1
ATOM 1650 C C . ARG A 1 130 ? -2.166 -4.857 77.942 1.00 8.20 130 ARG A C 1
ATOM 1651 O O . ARG A 1 130 ? -1.042 -5.169 78.363 1.00 9.56 130 ARG A O 1
ATOM 1672 N N . GLU A 1 131 ? -2.807 -5.583 77.023 1.00 9.09 131 GLU A N 1
ATOM 1673 C CA . GLU A 1 131 ? -2.292 -6.869 76.570 1.00 10.70 131 GLU A CA 1
ATOM 1674 C C . GLU A 1 131 ? -0.977 -6.714 75.820 1.00 9.36 131 GLU A C 1
ATOM 1675 O O . GLU A 1 131 ? -0.162 -7.643 75.801 1.00 13.08 131 GLU A O 1
ATOM 1687 N N . LYS A 1 132 ? -0.753 -5.562 75.186 1.00 8.93 132 LYS A N 1
ATOM 1688 C CA . LYS A 1 132 ? 0.485 -5.338 74.441 1.00 9.92 132 LYS A CA 1
ATOM 1689 C C . LYS A 1 132 ? 1.730 -5.399 75.318 1.00 9.28 132 LYS A C 1
ATOM 1690 O O . LYS A 1 132 ? 2.828 -5.582 74.791 1.00 9.77 132 LYS A O 1
ATOM 1709 N N . PHE A 1 133 ? 1.589 -5.197 76.631 1.00 9.75 133 PHE A N 1
ATOM 1710 C CA . PHE A 1 133 ? 2.739 -5.053 77.516 1.00 10.18 133 PHE A CA 1
ATOM 1711 C C . PHE A 1 133 ? 2.677 -5.979 78.726 1.00 11.95 133 PHE A C 1
ATOM 1712 O O . PHE A 1 133 ? 3.319 -5.712 79.747 1.00 16.64 133 PHE A O 1
ATOM 1729 N N . LEU A 1 134 ? 1.993 -7.111 78.604 1.00 18.58 134 LEU A N 1
ATOM 1730 C CA . LEU A 1 134 ? 1.893 -8.042 79.719 1.00 20.20 134 LEU A CA 1
ATOM 1731 C C . LEU A 1 134 ? 3.253 -8.627 80.067 1.00 22.77 134 LEU A C 1
ATOM 1732 O O . LEU A 1 134 ? 4.056 -8.952 79.191 1.00 24.38 134 LEU A O 1
ATOM 1748 N N . VAL A 1 135 ? 3.491 -8.783 81.364 1.00 30.31 135 VAL A N 1
ATOM 1749 C CA . VAL A 1 135 ? 4.742 -9.324 81.865 1.00 37.29 135 VAL A CA 1
ATOM 1750 C C . VAL A 1 135 ? 4.810 -10.826 81.597 1.00 41.20 135 VAL A C 1
ATOM 1751 O O . VAL A 1 135 ? 3.784 -11.507 81.558 1.00 40.38 135 VAL A O 1
#

Foldseek 3Di:
DDLVLLLVLLVLCLVCLVVDDPPPLQVSLQVSLVCSCVPVVDPRDHSVRSVVSVVVLLVVLVVCVVPDDPPDDDDPSVVSSNVSSVSNVVSVVVNVVVVVVDDD

B-factor: mean 14.64, std 10.62, range [5.45, 85.94]

Nearest PDB structures (foldseek):
  5jdk-assembly1_A  TM=1.010E+00  e=6.860E-15  Schizosaccharomyces pombe 972h-
  5b7j-assembly1_A  TM=9.336E-01  e=1.116E-12  Schizosaccharomyces pombe 972h-
  6czr-assembly2_2t  TM=3.232E-01  e=4.611E+00  Thermus thermophilus HB8

Sequence (104 aa):
LSLEEKIKLMRLVVRHKHELVDRKTSEFYAKIARIGYEDEGLAIHTESACRNQIISIMRVYEQRLAHRQPGMKTTPEEDELDQLCDEWKARLSSSELQQYREKFLV